Protein AF-A0AAX2H4E2-F1 (afdb_monomer)

Structure (mmCIF, N/CA/C/O backbone):
data_AF-A0AAX2H4E2-F1
#
_entry.id   AF-A0AAX2H4E2-F1
#
loop_
_atom_site.group_PDB
_atom_site.id
_atom_site.type_symbol
_atom_site.label_atom_id
_atom_site.label_alt_id
_atom_site.label_comp_id
_atom_site.label_asym_id
_atom_site.label_entity_id
_atom_site.label_seq_id
_atom_site.pdbx_PDB_ins_code
_atom_site.Cartn_x
_atom_site.Cartn_y
_atom_site.Cartn_z
_atom_site.occupancy
_atom_site.B_iso_or_equiv
_atom_site.auth_seq_id
_atom_site.auth_comp_id
_atom_site.auth_asym_id
_atom_site.auth_atom_id
_atom_site.pdbx_PDB_model_num
ATOM 1 N N . MET A 1 1 ? -24.581 12.702 21.528 1.00 63.50 1 MET A N 1
ATOM 2 C CA . MET A 1 1 ? -24.040 11.678 20.624 1.00 63.50 1 MET A CA 1
ATOM 3 C C . MET A 1 1 ? -23.991 10.358 21.373 1.00 63.50 1 MET A C 1
ATOM 5 O O . MET A 1 1 ? -23.303 10.297 22.392 1.00 63.50 1 MET A O 1
ATOM 9 N N . ASN A 1 2 ? -24.775 9.367 20.955 1.00 84.81 2 ASN A N 1
ATOM 10 C CA . ASN A 1 2 ? -24.814 8.053 21.611 1.00 84.81 2 ASN A CA 1
ATOM 11 C C . ASN A 1 2 ? -23.606 7.182 21.186 1.00 84.81 2 ASN A C 1
ATOM 13 O O . ASN A 1 2 ? -22.857 7.534 20.272 1.00 84.81 2 ASN A O 1
ATOM 17 N N . ILE A 1 3 ? -23.362 6.073 21.889 1.00 87.25 3 ILE A N 1
ATOM 18 C CA . ILE A 1 3 ? -22.220 5.178 21.622 1.00 87.25 3 ILE A CA 1
ATOM 19 C C . ILE A 1 3 ? -22.278 4.597 20.201 1.00 87.25 3 ILE A C 1
ATOM 21 O O . ILE A 1 3 ? -21.258 4.552 19.511 1.00 87.25 3 ILE A O 1
ATOM 25 N N . SER A 1 4 ? -23.479 4.260 19.728 1.00 87.75 4 SER A N 1
ATOM 26 C CA . SER A 1 4 ? -23.713 3.759 18.370 1.00 87.75 4 SER A CA 1
ATOM 27 C C . SER A 1 4 ? -23.290 4.763 17.286 1.00 87.75 4 SER A C 1
ATOM 29 O O . SER A 1 4 ? -22.597 4.398 16.333 1.00 87.75 4 SER A O 1
ATOM 31 N N . GLU A 1 5 ? -23.610 6.047 17.462 1.00 92.44 5 GLU A N 1
ATOM 32 C CA . GLU A 1 5 ? -23.178 7.137 16.581 1.00 92.44 5 GLU A CA 1
ATOM 33 C C . GLU A 1 5 ? -21.649 7.264 16.578 1.00 92.44 5 GLU A C 1
ATOM 35 O O . GLU A 1 5 ? -21.046 7.388 15.514 1.00 92.44 5 GLU A O 1
ATOM 40 N N . LYS A 1 6 ? -20.989 7.156 17.743 1.00 93.00 6 LYS A N 1
ATOM 41 C CA . LYS A 1 6 ? -19.515 7.244 17.831 1.00 93.00 6 LYS A CA 1
ATOM 42 C C . LYS A 1 6 ? -18.834 6.098 17.100 1.00 93.00 6 LYS A C 1
ATOM 44 O O . LYS A 1 6 ? -17.886 6.326 16.350 1.00 93.00 6 LYS A O 1
ATOM 49 N N . ILE A 1 7 ? -19.321 4.876 17.297 1.00 95.50 7 ILE A N 1
ATOM 50 C CA . ILE A 1 7 ? -18.805 3.694 16.601 1.00 95.50 7 ILE A CA 1
ATOM 51 C C . ILE A 1 7 ? -19.029 3.833 15.093 1.00 95.50 7 ILE A C 1
ATOM 53 O O . ILE A 1 7 ? -18.130 3.533 14.306 1.00 95.50 7 ILE A O 1
ATOM 57 N N . THR A 1 8 ? -20.198 4.321 14.678 1.00 96.69 8 THR A N 1
ATOM 58 C CA . THR A 1 8 ? -20.519 4.544 13.262 1.00 96.69 8 THR A CA 1
ATOM 59 C C . THR A 1 8 ? -19.559 5.547 12.626 1.00 96.69 8 THR A C 1
ATOM 61 O O . THR A 1 8 ? -18.970 5.248 11.585 1.00 96.69 8 THR A O 1
ATOM 64 N N . ASP A 1 9 ? -19.306 6.680 13.279 1.00 97.00 9 ASP A N 1
ATOM 65 C CA . ASP A 1 9 ? -18.360 7.694 12.804 1.00 97.00 9 ASP A CA 1
ATOM 66 C C . ASP A 1 9 ? -16.930 7.152 12.684 1.00 97.00 9 ASP A C 1
ATOM 68 O O . ASP A 1 9 ? -16.231 7.418 11.699 1.00 97.00 9 ASP A O 1
ATOM 72 N N . LEU A 1 10 ? -16.479 6.360 13.662 1.00 97.81 10 LEU A N 1
ATOM 73 C CA . LEU A 1 10 ? -15.166 5.711 13.610 1.00 97.81 10 LEU A CA 1
ATOM 74 C C . LEU A 1 10 ? -15.085 4.706 12.452 1.00 97.81 10 LEU A C 1
ATOM 76 O O . LEU A 1 10 ? -14.106 4.718 11.703 1.00 97.81 10 LEU A O 1
ATOM 80 N N . LYS A 1 11 ? -16.132 3.904 12.229 1.00 97.81 11 LYS A N 1
ATOM 81 C CA . LYS A 1 11 ? -16.214 2.970 11.092 1.00 97.81 11 LYS A CA 1
ATOM 82 C C . LYS A 1 11 ? -16.180 3.695 9.746 1.00 97.81 11 LYS A C 1
ATOM 84 O O . LYS A 1 11 ? -15.535 3.215 8.813 1.00 97.81 11 LYS A O 1
ATOM 89 N N . VAL A 1 12 ? -16.817 4.861 9.628 1.00 98.25 12 VAL A N 1
ATOM 90 C CA . VAL A 1 12 ? -16.728 5.700 8.419 1.00 98.25 12 VAL A CA 1
ATOM 91 C C . VAL A 1 12 ? -15.293 6.188 8.197 1.00 98.25 12 VAL A C 1
ATOM 93 O O . VAL A 1 12 ? -14.782 6.095 7.080 1.00 98.25 12 VAL A O 1
ATOM 96 N N . LYS A 1 13 ? -14.598 6.641 9.249 1.00 98.25 13 LYS A N 1
ATOM 97 C CA . LYS A 1 13 ? -13.184 7.049 9.156 1.00 98.25 13 LYS A CA 1
ATOM 98 C C . LYS A 1 13 ? -12.279 5.897 8.719 1.00 98.25 13 LYS A C 1
ATOM 100 O O . LYS A 1 13 ? -11.435 6.108 7.848 1.00 98.25 13 LYS A O 1
ATOM 105 N N . ILE A 1 14 ? -12.481 4.697 9.270 1.00 98.50 14 ILE A N 1
ATOM 106 C CA . ILE A 1 14 ? -11.755 3.483 8.865 1.00 98.50 14 ILE A CA 1
ATOM 107 C C . ILE A 1 14 ? -11.966 3.216 7.374 1.00 98.50 14 ILE A C 1
ATOM 109 O O . ILE A 1 14 ? -10.989 3.082 6.644 1.00 98.50 14 ILE A O 1
ATOM 113 N N . LYS A 1 15 ? -13.215 3.232 6.885 1.00 98.44 15 LYS A N 1
ATOM 114 C CA . LYS A 1 15 ? -13.514 3.022 5.455 1.00 98.44 15 LYS A CA 1
ATOM 115 C C . LYS A 1 15 ? -12.792 4.023 4.551 1.00 98.44 15 LYS A C 1
ATOM 117 O O . LYS A 1 15 ? -12.205 3.630 3.545 1.00 98.44 15 LYS A O 1
ATOM 122 N N . THR A 1 16 ? -12.788 5.303 4.917 1.00 98.12 16 THR A N 1
ATOM 123 C CA . THR A 1 16 ? -12.075 6.344 4.160 1.00 98.12 16 THR A CA 1
ATOM 124 C C . THR A 1 16 ? -10.566 6.092 4.129 1.00 98.12 16 THR A C 1
ATOM 126 O O . THR A 1 16 ? -9.936 6.217 3.078 1.00 98.12 16 THR A O 1
ATOM 129 N N . LYS A 1 17 ? -9.973 5.703 5.264 1.00 98.31 17 LYS A N 1
ATOM 130 C CA . LYS A 1 17 ? -8.546 5.363 5.343 1.00 98.31 17 LYS A CA 1
ATOM 131 C C . LYS A 1 17 ? -8.209 4.102 4.549 1.00 98.31 17 LYS A C 1
ATOM 133 O O . LYS A 1 17 ? -7.202 4.098 3.847 1.00 98.31 17 LYS A O 1
ATOM 138 N N . GLN A 1 18 ? -9.069 3.086 4.581 1.00 98.44 18 GLN A N 1
ATOM 139 C CA . GLN A 1 18 ? -8.905 1.863 3.797 1.00 98.44 18 GLN A CA 1
ATOM 140 C C . GLN A 1 18 ? -8.878 2.165 2.293 1.00 98.44 18 GLN A C 1
ATOM 142 O O . GLN A 1 18 ? -7.978 1.721 1.587 1.00 98.44 18 GLN A O 1
ATOM 147 N N . ALA A 1 19 ? -9.781 3.022 1.809 1.00 98.38 19 ALA A N 1
ATOM 148 C CA . ALA A 1 19 ? -9.770 3.448 0.410 1.00 98.38 19 ALA A CA 1
ATOM 149 C C . ALA A 1 19 ? -8.456 4.161 0.021 1.00 98.38 19 ALA A C 1
ATOM 151 O O . ALA A 1 19 ? -7.914 3.936 -1.064 1.00 98.38 19 ALA A O 1
ATOM 152 N N . ALA A 1 20 ? -7.907 5.000 0.908 1.00 98.06 20 ALA A N 1
ATOM 153 C CA . ALA A 1 20 ? -6.607 5.637 0.688 1.00 98.06 20 ALA A CA 1
ATOM 154 C C . ALA A 1 20 ? -5.448 4.620 0.692 1.00 98.06 20 ALA A C 1
ATOM 156 O O . ALA A 1 20 ? -4.542 4.709 -0.139 1.00 98.06 20 ALA A O 1
ATOM 157 N N . PHE A 1 21 ? -5.493 3.632 1.586 1.00 98.31 21 PHE A N 1
ATOM 158 C CA . PHE A 1 21 ? -4.524 2.540 1.672 1.00 98.31 21 PHE A CA 1
ATOM 159 C C . PHE A 1 21 ? -4.488 1.692 0.391 1.00 98.31 21 PHE A C 1
ATOM 161 O O . PHE A 1 21 ? -3.408 1.410 -0.142 1.00 98.31 21 PHE A O 1
ATOM 168 N N . ASP A 1 22 ? -5.658 1.343 -0.145 1.00 98.25 22 ASP A N 1
ATOM 169 C CA . ASP A 1 22 ? -5.801 0.552 -1.373 1.00 98.25 22 ASP A CA 1
ATOM 170 C C . ASP A 1 22 ? -5.370 1.345 -2.616 1.00 98.25 22 ASP A C 1
ATOM 172 O O . ASP A 1 22 ? -4.715 0.819 -3.527 1.00 98.25 22 ASP A O 1
ATOM 176 N N . ARG A 1 23 ? -5.657 2.653 -2.634 1.00 98.25 23 ARG A N 1
ATOM 177 C CA . ARG A 1 23 ? -5.152 3.561 -3.668 1.00 98.25 23 ARG A CA 1
ATOM 178 C C . ARG A 1 23 ? -3.625 3.594 -3.681 1.00 98.25 23 ARG A C 1
ATOM 180 O O . ARG A 1 23 ? -3.032 3.473 -4.753 1.00 98.25 23 ARG A O 1
ATOM 187 N N . LEU A 1 24 ? -2.984 3.726 -2.518 1.00 98.25 24 LEU A N 1
ATOM 188 C CA . LEU A 1 24 ? -1.522 3.710 -2.428 1.00 98.25 24 LEU A CA 1
ATOM 189 C C . LEU A 1 24 ? -0.937 2.378 -2.902 1.00 98.25 24 LEU A C 1
ATOM 191 O O . LEU A 1 24 ? 0.061 2.393 -3.617 1.00 98.25 24 LEU A O 1
ATOM 195 N N . ALA A 1 25 ? -1.568 1.245 -2.578 1.00 97.94 25 ALA A N 1
ATOM 196 C CA . ALA A 1 25 ? -1.144 -0.063 -3.085 1.00 97.94 25 ALA A CA 1
ATOM 197 C C . ALA A 1 25 ? -1.157 -0.113 -4.624 1.00 97.94 25 ALA A C 1
ATOM 199 O O . ALA A 1 25 ? -0.198 -0.562 -5.251 1.00 97.94 25 ALA A O 1
ATOM 200 N N . SER A 1 26 ? -2.213 0.425 -5.239 1.00 97.94 26 SER A N 1
ATOM 201 C CA . SER A 1 26 ? -2.329 0.508 -6.699 1.00 97.94 26 SER A CA 1
ATOM 202 C C . SER A 1 26 ? -1.274 1.430 -7.321 1.00 97.94 26 SER A C 1
ATOM 204 O O . SER A 1 26 ? -0.737 1.137 -8.387 1.00 97.94 26 SER A O 1
ATOM 206 N N . GLU A 1 27 ? -0.961 2.555 -6.674 1.00 98.00 27 GLU A N 1
ATOM 207 C CA . GLU A 1 27 ? 0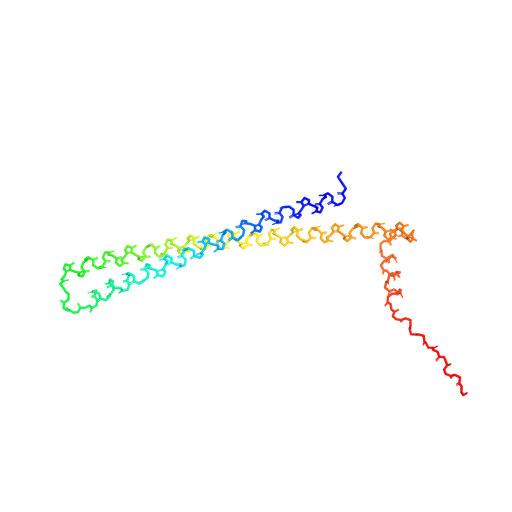.084 3.479 -7.129 1.00 98.00 27 GLU A CA 1
ATOM 208 C C . GLU A 1 27 ? 1.489 2.872 -7.006 1.00 98.00 27 GLU A C 1
ATOM 210 O O . GLU A 1 27 ? 2.292 3.035 -7.921 1.00 98.00 27 GLU A O 1
ATOM 215 N N . ILE A 1 28 ? 1.774 2.136 -5.927 1.00 98.12 28 ILE A N 1
ATOM 216 C CA . ILE A 1 28 ? 3.035 1.398 -5.741 1.00 98.12 28 ILE A CA 1
ATOM 217 C C . ILE A 1 28 ? 3.231 0.385 -6.871 1.00 98.12 28 ILE A C 1
ATOM 219 O O . ILE A 1 28 ? 4.279 0.393 -7.516 1.00 98.12 28 ILE A O 1
ATOM 223 N N . LYS A 1 29 ? 2.194 -0.400 -7.189 1.00 96.69 29 LYS A N 1
ATOM 224 C CA . LYS A 1 29 ? 2.242 -1.374 -8.286 1.00 96.69 29 LYS A CA 1
ATOM 225 C C . LYS A 1 29 ? 2.571 -0.727 -9.636 1.00 96.69 29 LYS A C 1
ATOM 227 O O . LYS A 1 29 ? 3.379 -1.250 -10.394 1.00 96.69 29 LYS A O 1
ATOM 232 N N . LYS A 1 30 ? 2.024 0.463 -9.920 1.00 96.81 30 LYS A N 1
ATOM 233 C CA . LYS A 1 30 ? 2.364 1.209 -11.147 1.00 96.81 30 LYS A CA 1
ATOM 234 C C . LYS A 1 30 ? 3.852 1.553 -11.228 1.00 96.81 30 LYS A C 1
ATOM 236 O O . LYS A 1 30 ? 4.413 1.499 -12.319 1.00 96.81 30 LYS A O 1
ATOM 241 N N . PHE A 1 31 ? 4.495 1.900 -10.110 1.00 96.94 31 PHE A N 1
ATOM 242 C CA . PHE A 1 31 ? 5.941 2.138 -10.098 1.00 96.94 31 PHE A CA 1
ATOM 243 C C . PHE A 1 31 ? 6.732 0.855 -10.343 1.00 96.94 31 PHE A C 1
ATOM 245 O O . PHE A 1 31 ? 7.704 0.892 -11.090 1.00 96.94 31 PHE A O 1
ATOM 252 N N . GLU A 1 32 ? 6.307 -0.272 -9.773 1.00 95.25 32 GLU A N 1
ATOM 253 C CA . GLU A 1 32 ? 6.940 -1.579 -9.996 1.00 95.25 32 GLU A CA 1
ATOM 254 C C . GLU A 1 32 ? 6.862 -1.997 -11.473 1.00 95.25 32 GLU A C 1
ATOM 256 O O . GLU A 1 32 ? 7.876 -2.353 -12.078 1.00 95.25 32 GLU A O 1
ATOM 261 N N . ASP A 1 33 ? 5.688 -1.854 -12.091 1.00 96.31 33 ASP A N 1
ATOM 262 C CA . ASP A 1 33 ? 5.477 -2.147 -13.513 1.00 96.31 33 ASP A CA 1
ATOM 263 C C . ASP A 1 33 ? 6.322 -1.224 -14.419 1.00 96.31 33 ASP A C 1
ATOM 265 O O . ASP A 1 33 ? 6.938 -1.661 -15.403 1.00 96.31 33 ASP A O 1
ATOM 269 N N . GLN A 1 34 ? 6.402 0.066 -14.071 1.00 96.62 34 GLN A N 1
ATOM 270 C CA . GLN A 1 34 ? 7.250 1.034 -14.770 1.00 96.62 34 GLN A CA 1
ATOM 271 C C . GLN A 1 34 ? 8.738 0.701 -14.627 1.00 96.62 34 GLN A C 1
ATOM 273 O O . GLN A 1 34 ? 9.456 0.708 -15.627 1.00 96.62 34 GLN A O 1
ATOM 278 N N . GLU A 1 35 ? 9.209 0.388 -13.418 1.00 97.06 35 GLU A N 1
ATOM 279 C CA . GLU A 1 35 ? 10.596 -0.007 -13.162 1.00 97.06 35 GLU A CA 1
ATOM 280 C C . GLU A 1 35 ? 10.980 -1.242 -13.979 1.00 97.06 35 GLU A C 1
ATOM 282 O O . GLU A 1 35 ? 12.046 -1.246 -14.590 1.00 97.06 35 GLU A O 1
ATOM 287 N N . ASN A 1 36 ? 10.114 -2.254 -14.065 1.00 96.69 36 ASN A N 1
ATOM 288 C CA . ASN A 1 36 ? 10.370 -3.452 -14.871 1.00 96.69 36 ASN A CA 1
ATOM 289 C C . ASN A 1 36 ? 10.555 -3.115 -16.358 1.00 96.69 36 ASN A C 1
ATOM 291 O O . ASN A 1 36 ? 11.495 -3.585 -17.006 1.00 96.69 36 ASN A O 1
ATOM 295 N N . THR A 1 37 ? 9.713 -2.225 -16.886 1.00 97.31 37 THR A N 1
ATOM 296 C CA . THR A 1 37 ? 9.837 -1.738 -18.267 1.00 97.31 37 THR A CA 1
ATOM 297 C C . THR A 1 37 ? 11.132 -0.946 -18.476 1.00 97.31 37 THR A C 1
ATOM 299 O O . THR A 1 37 ? 11.807 -1.101 -19.498 1.00 97.31 37 THR A O 1
ATOM 302 N N . ILE A 1 38 ? 11.497 -0.090 -17.516 1.00 97.94 38 ILE A N 1
ATOM 303 C CA . ILE A 1 38 ? 12.716 0.724 -17.569 1.00 97.94 38 ILE A CA 1
ATOM 304 C C . ILE A 1 38 ? 13.963 -0.165 -17.486 1.00 97.94 38 ILE A C 1
ATOM 306 O O . ILE A 1 38 ? 14.877 0.024 -18.288 1.00 97.94 38 ILE A O 1
ATOM 310 N N . ARG A 1 39 ? 13.983 -1.164 -16.592 1.00 97.75 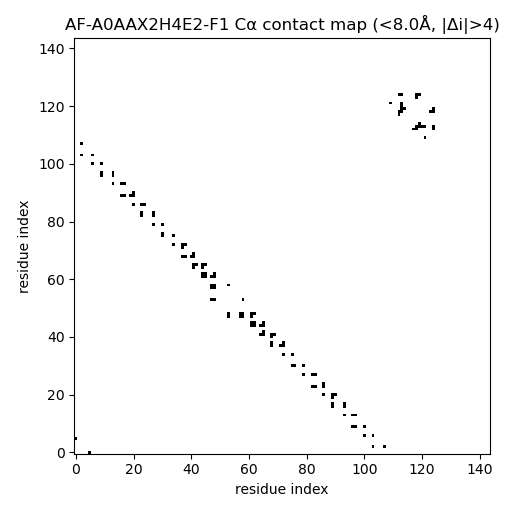39 ARG A N 1
ATOM 311 C CA . ARG A 1 39 ? 15.073 -2.145 -16.463 1.00 97.75 39 ARG A CA 1
ATOM 312 C C . ARG A 1 39 ? 15.299 -2.879 -17.782 1.00 97.75 39 ARG A C 1
ATOM 314 O O . ARG A 1 39 ? 16.405 -2.825 -18.298 1.00 97.75 39 ARG A O 1
ATOM 321 N N . SER A 1 40 ? 14.246 -3.399 -18.419 1.00 97.81 40 SER A N 1
ATOM 322 C CA . SER A 1 40 ? 14.373 -4.058 -19.731 1.00 97.81 40 SER A CA 1
ATOM 323 C C . SER A 1 40 ? 14.996 -3.152 -20.808 1.00 97.81 40 SER A C 1
ATOM 325 O O . SER A 1 40 ? 15.869 -3.579 -21.564 1.00 97.81 40 SER A O 1
ATOM 327 N N . LYS A 1 41 ? 14.595 -1.873 -20.878 1.00 97.88 41 LYS A N 1
ATOM 328 C CA . LYS A 1 41 ? 15.191 -0.907 -21.823 1.00 97.88 41 LYS A CA 1
ATOM 329 C C . LYS A 1 41 ? 16.647 -0.583 -21.484 1.00 97.88 41 LYS A C 1
ATOM 331 O O . LYS A 1 41 ? 17.467 -0.434 -22.388 1.00 97.88 41 LYS A O 1
ATOM 336 N N . ARG A 1 42 ? 16.966 -0.466 -20.195 1.00 98.12 42 ARG A N 1
ATOM 337 C CA . ARG A 1 42 ? 18.318 -0.192 -19.700 1.00 98.12 42 ARG A CA 1
ATOM 338 C C . ARG A 1 42 ? 19.250 -1.363 -19.996 1.00 98.12 42 ARG A C 1
ATOM 340 O O . ARG A 1 42 ? 20.379 -1.135 -20.418 1.00 98.12 42 ARG A O 1
ATOM 347 N N . ASP A 1 43 ? 18.770 -2.590 -19.842 1.00 97.81 43 ASP A N 1
ATOM 348 C CA . ASP A 1 43 ? 19.558 -3.795 -20.086 1.00 97.81 43 ASP A CA 1
ATOM 349 C C . ASP A 1 43 ? 19.898 -3.925 -21.582 1.00 97.81 43 ASP A C 1
ATOM 351 O O . ASP A 1 43 ? 21.057 -4.143 -21.918 1.00 97.81 43 ASP A O 1
ATOM 355 N N . LYS A 1 44 ? 18.970 -3.591 -22.492 1.00 97.50 44 LYS A N 1
ATOM 356 C CA . LYS A 1 44 ? 19.271 -3.458 -23.936 1.00 97.50 44 LYS A CA 1
ATOM 357 C C . LYS A 1 44 ? 20.346 -2.408 -24.235 1.00 97.50 44 LYS A C 1
ATOM 359 O O . LYS A 1 44 ? 21.191 -2.604 -25.105 1.00 97.50 44 LYS A O 1
ATOM 364 N N . ALA A 1 45 ? 20.335 -1.276 -23.528 1.00 97.50 45 ALA A N 1
ATOM 365 C CA . ALA A 1 45 ? 21.403 -0.286 -23.660 1.00 97.50 45 ALA A CA 1
ATOM 366 C C . ALA A 1 45 ? 22.744 -0.840 -23.138 1.00 97.50 45 ALA A C 1
ATOM 368 O O . ALA A 1 45 ? 23.784 -0.621 -23.757 1.00 97.50 45 ALA A O 1
ATOM 369 N N . SER A 1 46 ? 22.721 -1.609 -22.046 1.00 97.75 46 SER A N 1
ATOM 370 C CA . SER A 1 46 ? 23.898 -2.300 -21.506 1.00 97.75 46 SER A CA 1
ATOM 371 C C . SER A 1 46 ? 24.474 -3.328 -22.488 1.00 97.75 46 SER A C 1
ATOM 373 O O . SER A 1 46 ? 25.685 -3.376 -22.695 1.00 97.75 46 SER A O 1
ATOM 375 N N . GLU A 1 47 ? 23.624 -4.088 -23.180 1.00 98.00 47 GLU A N 1
ATOM 376 C CA . GLU A 1 47 ? 24.049 -5.021 -24.230 1.00 98.00 47 GLU A CA 1
ATOM 377 C C . GLU A 1 47 ? 24.825 -4.310 -25.350 1.00 98.00 47 GLU A C 1
ATOM 379 O O . GLU A 1 47 ? 25.878 -4.789 -25.770 1.00 98.00 47 GLU A O 1
ATOM 384 N N . ILE A 1 48 ? 24.360 -3.137 -25.802 1.00 97.00 48 ILE A N 1
ATOM 385 C CA . ILE A 1 48 ? 25.063 -2.337 -26.822 1.00 97.00 48 ILE A CA 1
ATOM 386 C C . ILE A 1 48 ? 26.422 -1.853 -26.303 1.00 97.00 48 ILE A C 1
ATOM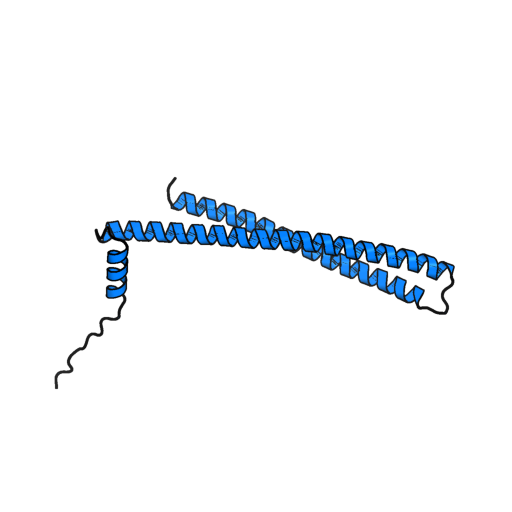 388 O O . ILE A 1 48 ? 27.402 -1.875 -27.050 1.00 97.00 48 ILE A O 1
ATOM 392 N N . LEU A 1 49 ? 26.504 -1.448 -25.032 1.00 95.81 49 LEU A N 1
ATOM 393 C CA . LEU A 1 49 ? 27.762 -1.021 -24.410 1.00 95.81 49 LEU A CA 1
ATOM 394 C C . LEU A 1 49 ? 28.806 -2.138 -24.386 1.00 95.81 49 LEU A C 1
ATOM 396 O O . LEU A 1 49 ? 29.978 -1.886 -24.670 1.00 95.81 49 LEU A O 1
ATOM 400 N N . ASN A 1 50 ? 28.370 -3.360 -24.088 1.00 96.38 50 ASN A N 1
ATOM 401 C CA . ASN A 1 50 ? 29.240 -4.529 -23.970 1.00 96.38 50 ASN A CA 1
ATOM 402 C C . ASN A 1 50 ? 29.570 -5.174 -25.326 1.00 96.38 50 ASN A C 1
ATOM 404 O O . ASN A 1 50 ? 30.467 -6.013 -25.417 1.00 96.38 50 ASN A O 1
ATOM 408 N N . LYS A 1 51 ? 28.879 -4.786 -26.405 1.00 97.31 51 LYS A N 1
ATOM 409 C CA . LYS A 1 51 ? 29.109 -5.339 -27.740 1.00 97.31 51 LYS A CA 1
ATOM 410 C C . LYS A 1 51 ? 30.411 -4.800 -28.335 1.00 97.31 51 LYS A C 1
ATOM 412 O O . LYS A 1 51 ? 30.527 -3.620 -28.667 1.00 97.31 51 LYS A O 1
ATOM 417 N N . VAL A 1 52 ? 31.386 -5.689 -28.538 1.00 93.56 52 VAL A N 1
ATOM 418 C CA . VAL A 1 52 ? 32.703 -5.345 -29.110 1.00 93.56 52 VAL A CA 1
ATOM 419 C C . VAL A 1 52 ? 32.565 -4.680 -30.482 1.00 93.56 52 VAL A C 1
ATOM 421 O O . VAL A 1 52 ? 33.209 -3.668 -30.728 1.00 93.56 52 VAL A O 1
ATOM 424 N N . SER A 1 53 ? 31.665 -5.187 -31.330 1.00 95.38 53 SER A N 1
ATOM 425 C CA . SER A 1 53 ? 31.453 -4.696 -32.697 1.00 95.38 53 SER A CA 1
ATOM 426 C C . SER A 1 53 ? 30.632 -3.402 -32.799 1.00 95.38 53 SER A C 1
ATOM 428 O O . SER A 1 53 ? 30.350 -2.957 -33.910 1.00 95.38 53 SER A O 1
ATOM 430 N N . ALA A 1 54 ? 30.141 -2.845 -31.686 1.00 93.94 54 ALA A N 1
ATOM 431 C CA . ALA A 1 54 ? 29.377 -1.601 -31.721 1.00 93.94 54 ALA A CA 1
ATOM 432 C C . ALA A 1 54 ? 30.313 -0.404 -31.932 1.00 93.94 54 ALA A C 1
ATOM 434 O O . ALA A 1 54 ? 31.375 -0.330 -31.311 1.00 93.94 54 ALA A O 1
ATOM 435 N N . SER A 1 55 ? 29.892 0.543 -32.774 1.00 97.25 55 SER A N 1
ATOM 436 C CA . SER A 1 55 ? 30.629 1.786 -33.005 1.00 97.25 55 SER A CA 1
ATOM 437 C C . SER A 1 55 ? 30.691 2.647 -31.742 1.00 97.25 55 SER A C 1
ATOM 439 O O . SER A 1 55 ? 29.813 2.577 -30.876 1.00 97.25 55 SER A O 1
ATOM 441 N N . ASP A 1 56 ? 31.680 3.535 -31.670 1.00 96.56 56 ASP A N 1
ATOM 442 C CA . ASP A 1 56 ? 31.808 4.484 -30.558 1.00 96.56 56 ASP A CA 1
ATOM 443 C C . ASP A 1 56 ? 30.583 5.398 -30.432 1.00 96.56 56 ASP A C 1
ATOM 445 O O . ASP A 1 56 ? 30.134 5.694 -29.324 1.00 96.56 56 ASP A O 1
ATOM 449 N N . SER A 1 57 ? 29.976 5.783 -31.560 1.00 96.44 57 SER A N 1
ATOM 450 C CA . SER A 1 57 ? 28.729 6.554 -31.574 1.00 96.44 57 SER A CA 1
ATOM 451 C C . SER A 1 57 ? 27.565 5.779 -30.948 1.00 96.44 57 SER A C 1
ATOM 453 O O . SER A 1 57 ? 26.864 6.319 -30.092 1.00 96.44 57 SER A O 1
ATOM 455 N N . ALA A 1 58 ? 27.399 4.499 -31.297 1.00 96.94 58 ALA A N 1
ATOM 456 C CA . ALA A 1 58 ? 26.363 3.645 -30.723 1.00 96.94 58 ALA A CA 1
ATOM 457 C C . ALA A 1 58 ? 26.578 3.439 -29.216 1.00 96.94 58 ALA A C 1
ATOM 459 O O . ALA A 1 58 ? 25.630 3.548 -28.436 1.00 96.94 58 ALA A O 1
ATOM 460 N N . LYS A 1 59 ? 27.828 3.211 -28.788 1.00 97.25 59 LYS A N 1
ATOM 461 C CA . LYS A 1 59 ? 28.183 3.087 -27.366 1.00 97.25 59 LYS A CA 1
ATOM 462 C C . LYS A 1 59 ? 27.949 4.390 -26.601 1.00 97.25 59 LYS A C 1
ATOM 464 O O . LYS A 1 59 ? 27.446 4.351 -25.481 1.00 97.25 59 LYS A O 1
ATOM 469 N N . SER A 1 60 ? 28.253 5.542 -27.196 1.00 97.50 60 SER A N 1
ATOM 470 C CA . SER A 1 60 ? 27.997 6.854 -26.591 1.00 97.50 60 SER A CA 1
ATOM 471 C C . SER A 1 60 ? 26.501 7.081 -26.342 1.00 97.50 60 SER A C 1
ATOM 473 O O . SER A 1 60 ? 26.093 7.384 -25.216 1.00 97.50 60 SER A O 1
ATOM 475 N N . THR A 1 61 ? 25.657 6.834 -27.351 1.00 96.94 61 THR A N 1
ATOM 476 C CA . THR A 1 61 ? 24.195 6.915 -27.206 1.00 96.94 61 THR A CA 1
ATOM 477 C C . THR A 1 61 ? 23.682 5.935 -26.154 1.00 96.94 61 THR A C 1
ATOM 479 O O . THR A 1 61 ? 22.934 6.336 -25.262 1.00 96.94 61 THR A O 1
ATOM 482 N N . ALA A 1 62 ? 24.127 4.676 -26.199 1.00 97.81 62 ALA A N 1
ATOM 483 C CA . ALA A 1 62 ? 23.729 3.659 -25.234 1.00 97.81 62 ALA A CA 1
ATOM 484 C C . ALA A 1 62 ? 24.127 4.031 -23.797 1.00 97.81 62 ALA A C 1
ATOM 486 O O . ALA A 1 62 ? 23.338 3.832 -22.876 1.00 97.81 6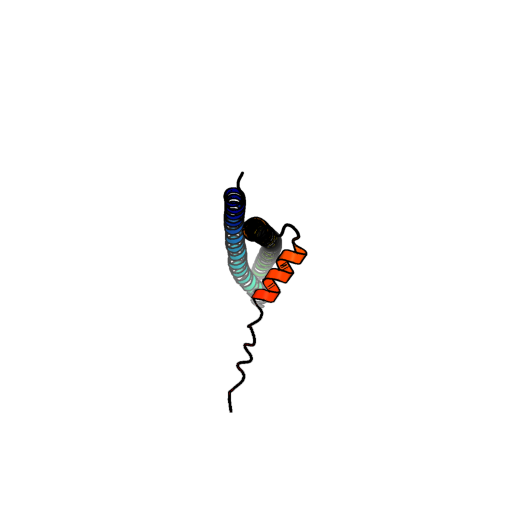2 ALA A O 1
ATOM 487 N N . ARG A 1 63 ? 25.301 4.645 -23.592 1.00 98.19 63 ARG A N 1
ATOM 488 C CA . ARG A 1 63 ? 25.754 5.110 -22.271 1.00 98.19 63 ARG A CA 1
ATOM 489 C C . ARG A 1 63 ? 24.839 6.192 -21.721 1.00 98.19 63 ARG A C 1
ATOM 491 O O . ARG A 1 63 ? 24.455 6.129 -20.555 1.00 98.19 63 ARG A O 1
ATOM 498 N N . LYS A 1 64 ? 24.464 7.164 -22.556 1.00 98.12 64 LYS A N 1
ATOM 499 C CA . LYS A 1 64 ? 23.517 8.213 -22.166 1.00 98.12 64 LYS A CA 1
ATOM 500 C C . LYS A 1 64 ? 22.169 7.607 -21.773 1.00 98.12 64 LYS A C 1
ATOM 502 O O . LYS A 1 64 ? 21.698 7.851 -20.668 1.00 98.12 64 LYS A O 1
ATOM 507 N N . THR A 1 65 ? 21.607 6.747 -22.624 1.00 98.25 65 THR A N 1
ATOM 508 C CA . THR A 1 65 ? 20.343 6.049 -22.347 1.00 98.25 65 THR A CA 1
ATOM 509 C C . THR A 1 65 ? 20.410 5.226 -21.062 1.00 98.25 65 THR A C 1
ATOM 511 O O . THR A 1 65 ? 19.504 5.311 -20.239 1.00 98.25 65 THR A O 1
ATOM 514 N N . TYR A 1 66 ? 21.483 4.463 -20.850 1.00 98.44 66 TYR A N 1
ATOM 515 C CA . TYR A 1 66 ? 21.678 3.671 -19.638 1.00 98.44 66 TYR A CA 1
ATOM 516 C C . TYR A 1 66 ? 21.661 4.549 -18.378 1.00 98.44 66 TYR A C 1
ATOM 518 O O . TYR A 1 66 ? 20.950 4.244 -17.417 1.00 98.44 66 TYR A O 1
ATOM 526 N N . ASN A 1 67 ? 22.396 5.664 -18.393 1.00 98.31 67 ASN A N 1
ATOM 527 C CA . ASN A 1 67 ? 22.466 6.593 -17.266 1.00 98.31 67 ASN A CA 1
ATOM 528 C C . ASN A 1 67 ? 21.115 7.270 -16.992 1.00 98.31 67 ASN A C 1
ATOM 530 O O . ASN A 1 67 ? 20.692 7.348 -15.839 1.00 98.31 67 ASN A O 1
ATOM 534 N N . ASP A 1 68 ? 20.417 7.719 -18.035 1.00 98.50 68 ASP A N 1
ATOM 535 C CA . ASP A 1 68 ? 19.113 8.380 -17.902 1.00 98.50 68 ASP A CA 1
ATOM 536 C C . ASP A 1 68 ? 18.042 7.419 -17.351 1.00 98.50 68 ASP A C 1
ATOM 538 O O . ASP A 1 68 ? 17.241 7.784 -16.483 1.00 98.50 68 ASP A O 1
ATOM 542 N N . LEU A 1 69 ? 18.055 6.158 -17.799 1.00 98.38 69 LEU A N 1
ATOM 543 C CA . LEU A 1 69 ? 17.150 5.124 -17.294 1.00 98.38 69 LEU A CA 1
ATOM 544 C C . LEU A 1 69 ? 17.499 4.711 -15.860 1.00 98.38 69 LEU A C 1
ATOM 546 O O . LEU A 1 69 ? 16.592 4.496 -15.063 1.00 98.38 69 LEU A O 1
ATOM 550 N N . THR A 1 70 ? 18.785 4.661 -15.503 1.00 98.19 70 THR A N 1
ATOM 551 C CA . THR A 1 70 ? 19.230 4.389 -14.123 1.00 98.19 70 THR A CA 1
ATOM 552 C C . THR A 1 70 ? 18.714 5.459 -13.161 1.00 98.19 70 THR A C 1
ATOM 554 O O . THR A 1 70 ? 18.046 5.123 -12.187 1.00 98.19 70 THR A O 1
ATOM 557 N N . LYS A 1 71 ? 18.879 6.744 -13.497 1.00 98.06 71 LYS A N 1
ATOM 558 C CA . LYS A 1 71 ? 18.312 7.858 -12.712 1.00 98.06 71 LYS A CA 1
ATOM 559 C C . LYS A 1 71 ? 16.788 7.779 -12.590 1.00 98.06 71 LYS A C 1
ATOM 561 O O . LYS A 1 71 ? 16.216 8.138 -11.563 1.00 98.06 71 LYS A O 1
ATOM 566 N N . SER A 1 72 ? 16.115 7.322 -13.646 1.00 97.69 72 SER A N 1
ATOM 567 C CA . SER A 1 72 ? 14.659 7.139 -13.633 1.00 97.69 72 SER A CA 1
ATOM 568 C C . SER A 1 72 ? 14.227 6.026 -12.671 1.00 97.69 72 SER A C 1
ATOM 570 O O . SER A 1 72 ? 13.231 6.195 -11.970 1.00 97.69 72 SER A O 1
ATOM 572 N N . ILE A 1 73 ? 14.987 4.924 -12.590 1.00 97.94 73 ILE A N 1
ATOM 573 C CA . ILE A 1 73 ? 14.762 3.854 -11.602 1.00 97.94 73 ILE A CA 1
ATOM 574 C C . ILE A 1 73 ? 14.932 4.404 -10.184 1.00 97.94 73 ILE A C 1
ATOM 576 O O . ILE A 1 73 ? 14.018 4.265 -9.381 1.00 97.94 73 ILE A O 1
ATOM 580 N N . GLU A 1 74 ? 16.037 5.095 -9.894 1.00 97.44 74 GLU A N 1
ATOM 581 C CA . GLU A 1 74 ? 16.309 5.664 -8.562 1.00 97.44 74 GLU A CA 1
ATOM 582 C C . GLU A 1 74 ? 15.192 6.615 -8.099 1.00 97.44 74 GLU A C 1
ATOM 584 O O . GLU A 1 74 ? 14.734 6.563 -6.954 1.00 97.44 74 GLU A O 1
ATOM 589 N N . LYS A 1 75 ? 14.685 7.459 -9.007 1.00 97.00 75 LYS A N 1
ATOM 590 C CA . LYS A 1 75 ? 13.558 8.359 -8.720 1.00 97.00 75 LYS A CA 1
ATOM 591 C C . LYS A 1 75 ? 12.265 7.596 -8.411 1.00 97.00 75 LYS A C 1
ATOM 593 O O . LYS A 1 75 ? 11.517 7.993 -7.508 1.00 97.00 75 LYS A O 1
ATOM 598 N N . ASN A 1 76 ? 11.985 6.531 -9.161 1.00 97.44 76 ASN A N 1
ATOM 599 C CA . ASN A 1 76 ? 10.820 5.680 -8.928 1.00 97.44 76 ASN A CA 1
ATOM 600 C C . ASN A 1 76 ? 10.932 4.946 -7.589 1.00 97.44 76 ASN A C 1
ATOM 602 O O . ASN A 1 76 ? 9.971 4.955 -6.823 1.00 97.44 76 ASN A O 1
ATOM 606 N N . GLU A 1 77 ? 12.107 4.413 -7.255 1.00 96.56 77 GLU A N 1
ATOM 607 C CA . GLU A 1 77 ? 12.360 3.734 -5.983 1.00 96.56 77 GLU A CA 1
ATOM 608 C C . GLU A 1 77 ? 12.169 4.680 -4.790 1.00 96.56 77 GLU A C 1
ATOM 610 O O . GLU A 1 77 ? 11.484 4.327 -3.826 1.00 96.56 77 GLU A O 1
ATOM 615 N N . ALA A 1 78 ? 12.672 5.917 -4.877 1.00 97.00 78 ALA A N 1
ATOM 616 C CA . ALA A 1 78 ? 12.446 6.939 -3.854 1.00 97.00 78 ALA A CA 1
ATOM 617 C C . ALA A 1 78 ? 10.952 7.283 -3.692 1.00 97.00 78 A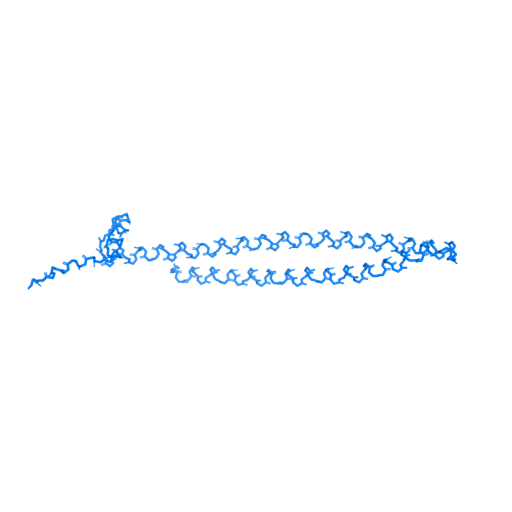LA A C 1
ATOM 619 O O . ALA A 1 78 ? 10.436 7.358 -2.573 1.00 97.00 78 ALA A O 1
ATOM 620 N N . SER A 1 79 ? 10.234 7.439 -4.809 1.00 97.00 79 SER A N 1
ATOM 621 C CA . SER A 1 79 ? 8.792 7.728 -4.807 1.00 97.00 79 SER A CA 1
ATOM 622 C C . SER A 1 79 ? 7.977 6.567 -4.228 1.00 97.00 79 SER A C 1
ATOM 624 O O . SER A 1 79 ? 7.055 6.780 -3.437 1.00 97.00 79 SER A O 1
ATOM 626 N N . LYS A 1 80 ? 8.341 5.329 -4.577 1.00 97.69 80 LYS A N 1
ATOM 627 C CA . LYS A 1 80 ? 7.742 4.096 -4.061 1.00 97.69 80 LYS A CA 1
ATOM 628 C C . LYS A 1 80 ? 7.954 3.966 -2.556 1.00 97.69 80 LYS A C 1
ATOM 630 O O . LYS A 1 80 ? 6.993 3.691 -1.841 1.00 97.69 80 LYS A O 1
ATOM 635 N N . LYS A 1 81 ? 9.168 4.239 -2.063 1.00 97.38 81 LYS A N 1
ATOM 636 C CA . LYS A 1 81 ? 9.483 4.228 -0.627 1.00 97.38 81 LYS A CA 1
ATOM 637 C C . LYS A 1 81 ? 8.601 5.201 0.154 1.00 97.38 81 LYS A C 1
ATOM 639 O O . LYS A 1 81 ? 7.933 4.789 1.093 1.00 97.38 81 LYS A O 1
ATOM 644 N N . SER A 1 82 ? 8.499 6.453 -0.296 1.00 97.69 82 SER A N 1
ATOM 645 C CA . SER A 1 82 ? 7.631 7.448 0.353 1.00 97.69 82 SER A CA 1
ATOM 646 C C . SER A 1 82 ? 6.159 7.005 0.412 1.00 97.69 82 SER A C 1
ATOM 648 O O . SER A 1 82 ? 5.479 7.224 1.416 1.00 97.69 82 SER A O 1
ATOM 650 N N . LYS A 1 83 ? 5.658 6.335 -0.635 1.00 98.00 83 LYS A N 1
ATOM 651 C CA . LYS A 1 83 ? 4.290 5.792 -0.652 1.00 98.00 83 LYS A CA 1
ATOM 652 C C . LYS A 1 83 ? 4.110 4.586 0.265 1.00 98.00 83 LYS A C 1
ATOM 654 O O . LYS A 1 83 ? 3.055 4.472 0.885 1.00 98.00 83 LYS A O 1
ATOM 659 N N . LEU A 1 84 ? 5.110 3.711 0.368 1.00 98.19 84 LEU A N 1
ATOM 660 C CA . LEU A 1 84 ? 5.113 2.605 1.328 1.00 98.19 84 LEU A CA 1
ATOM 661 C C . LEU A 1 84 ? 5.061 3.129 2.766 1.00 98.19 84 LEU A C 1
ATOM 663 O O . LEU A 1 84 ? 4.235 2.657 3.544 1.00 98.19 84 LEU A O 1
ATOM 667 N N . ASP A 1 85 ? 5.856 4.151 3.084 1.00 98.19 85 ASP A N 1
ATOM 668 C CA . ASP A 1 85 ? 5.858 4.788 4.404 1.00 98.19 85 ASP A CA 1
ATOM 669 C C . ASP A 1 85 ? 4.483 5.403 4.725 1.00 98.19 85 ASP A C 1
ATOM 671 O O . ASP A 1 85 ? 3.916 5.163 5.794 1.00 98.19 85 ASP A O 1
ATOM 675 N N . ALA A 1 86 ? 3.886 6.128 3.771 1.00 98.31 86 ALA A N 1
ATOM 676 C CA . ALA A 1 86 ? 2.539 6.685 3.920 1.00 98.31 86 ALA A CA 1
ATOM 677 C C . ALA A 1 86 ? 1.470 5.595 4.119 1.00 98.31 86 ALA A C 1
ATOM 679 O O . ALA A 1 86 ? 0.567 5.745 4.943 1.00 98.31 86 ALA A O 1
ATOM 680 N N . ARG A 1 87 ? 1.582 4.479 3.391 1.00 98.19 87 ARG A N 1
ATOM 681 C CA . ARG A 1 87 ? 0.670 3.337 3.508 1.00 98.19 87 ARG A CA 1
ATOM 682 C C . ARG A 1 87 ? 0.804 2.647 4.867 1.00 98.19 87 ARG A C 1
ATOM 684 O O . ARG A 1 87 ? -0.211 2.303 5.464 1.00 98.19 87 ARG A O 1
ATOM 691 N N . SER A 1 88 ? 2.030 2.494 5.369 1.00 98.31 88 SER A N 1
ATOM 692 C CA . SER A 1 88 ? 2.307 1.965 6.709 1.00 98.31 88 SER A CA 1
ATOM 693 C C . SER A 1 88 ? 1.663 2.835 7.791 1.00 98.31 88 SER A C 1
ATOM 695 O O . SER A 1 88 ? 0.924 2.329 8.633 1.00 98.31 88 SER A O 1
ATOM 697 N N . LYS A 1 89 ? 1.823 4.162 7.693 1.00 98.50 89 LYS A N 1
ATOM 698 C CA . LYS A 1 89 ? 1.186 5.111 8.615 1.00 98.50 89 LYS A CA 1
ATOM 699 C C . LYS A 1 89 ? -0.339 4.978 8.628 1.00 98.50 89 LYS A C 1
ATOM 701 O O . LYS A 1 89 ? -0.933 4.912 9.698 1.00 98.50 89 LYS A O 1
ATOM 706 N N . ILE A 1 90 ? -0.971 4.894 7.456 1.00 98.50 90 ILE A N 1
ATOM 707 C CA . ILE A 1 90 ? -2.425 4.687 7.363 1.00 98.50 90 ILE A CA 1
ATOM 708 C C . ILE A 1 90 ? -2.838 3.366 8.024 1.00 98.50 90 ILE A C 1
ATOM 710 O O . ILE A 1 90 ? -3.861 3.330 8.701 1.00 98.50 90 ILE A O 1
ATOM 714 N N . SER A 1 91 ? -2.047 2.300 7.867 1.00 98.38 91 SER A N 1
ATOM 715 C CA . SER A 1 91 ? -2.307 1.018 8.532 1.00 98.38 91 SER A CA 1
ATOM 716 C C .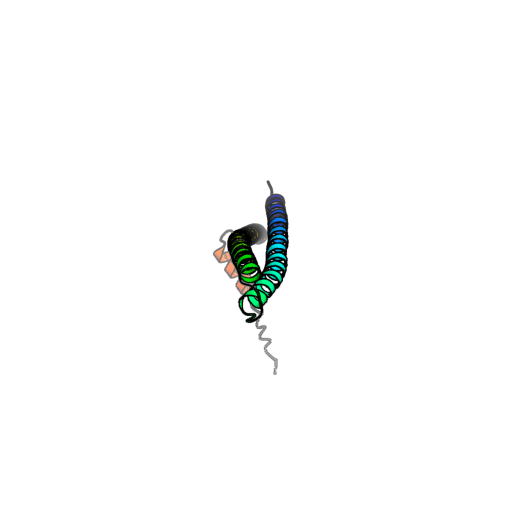 SER A 1 91 ? -2.331 1.157 10.054 1.00 98.38 91 SER A C 1
ATOM 718 O O . SER A 1 91 ? -3.233 0.627 10.697 1.00 98.38 91 SER A O 1
ATOM 720 N N . SER A 1 92 ? -1.367 1.882 10.630 1.00 98.44 92 SER A N 1
ATOM 721 C CA . SER A 1 92 ? -1.333 2.156 12.071 1.00 98.44 92 SER A CA 1
ATOM 722 C C . SER A 1 92 ? -2.540 2.983 12.516 1.00 98.44 92 SER A C 1
ATOM 724 O O . SER A 1 92 ? -3.192 2.633 13.493 1.00 98.44 92 SER A O 1
ATOM 726 N N . GLU A 1 93 ? -2.900 4.022 11.760 1.00 98.38 93 GLU A N 1
ATOM 727 C CA . GLU A 1 93 ? -4.073 4.854 12.059 1.00 98.38 93 GLU A CA 1
ATOM 728 C C . GLU A 1 93 ? -5.392 4.062 11.991 1.00 98.38 93 GLU A C 1
ATOM 730 O O . GLU A 1 93 ? -6.319 4.348 12.746 1.00 98.38 93 GLU A O 1
ATOM 735 N N . ILE A 1 94 ? -5.510 3.074 11.094 1.00 98.56 94 ILE A N 1
ATOM 736 C CA . ILE A 1 94 ? -6.666 2.163 11.057 1.00 98.56 94 ILE A CA 1
ATOM 737 C C . ILE A 1 94 ? -6.707 1.316 12.333 1.00 98.56 94 ILE A C 1
ATOM 739 O O . ILE A 1 94 ? -7.745 1.289 12.992 1.00 98.56 94 ILE A O 1
ATOM 743 N N . ALA A 1 95 ? -5.584 0.707 12.723 1.00 98.44 95 ALA A N 1
ATOM 744 C CA . ALA A 1 95 ? -5.506 -0.120 13.928 1.00 98.44 95 ALA A CA 1
ATOM 745 C C . ALA A 1 95 ? -5.846 0.671 15.208 1.00 98.44 95 ALA A C 1
ATOM 747 O O . ALA A 1 95 ? -6.536 0.167 16.093 1.00 98.44 95 ALA A O 1
ATOM 748 N N . GLU A 1 96 ? -5.424 1.934 15.300 1.00 98.50 96 GLU A N 1
ATOM 749 C CA . GLU A 1 96 ? -5.778 2.825 16.414 1.00 98.50 96 GLU A CA 1
ATOM 750 C C . GLU A 1 96 ? -7.288 3.118 16.480 1.00 98.50 96 GLU A C 1
ATOM 752 O O . GLU A 1 96 ? -7.879 3.162 17.566 1.00 98.50 96 GLU A O 1
ATOM 757 N N . LEU A 1 97 ? -7.939 3.300 15.327 1.00 98.50 97 LEU A N 1
ATOM 758 C CA . LEU A 1 97 ? -9.388 3.502 15.257 1.00 98.50 97 LEU A CA 1
ATOM 759 C C . LEU A 1 97 ? -10.155 2.226 15.624 1.00 98.50 97 LEU A C 1
ATOM 761 O O . LEU A 1 97 ? -11.146 2.306 16.348 1.00 98.50 97 LEU A O 1
ATOM 765 N N . GLU A 1 98 ? -9.695 1.063 15.164 1.00 98.19 98 GLU A N 1
ATOM 766 C CA . GLU A 1 98 ? -10.267 -0.240 15.525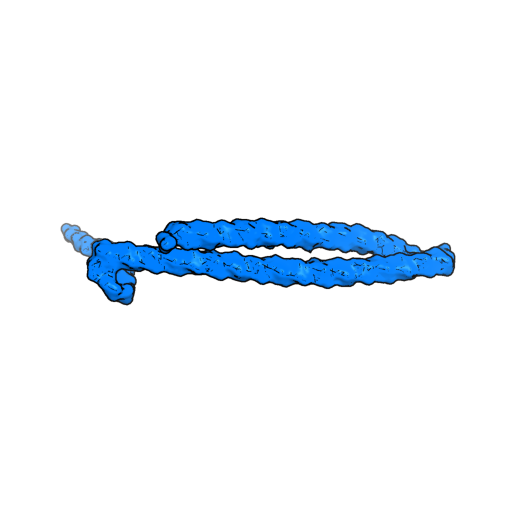 1.00 98.19 98 GLU A CA 1
ATOM 767 C C . GLU A 1 98 ? -10.145 -0.501 17.028 1.00 98.19 98 GLU A C 1
ATOM 769 O O . GLU A 1 98 ? -11.125 -0.862 17.679 1.00 98.19 98 GLU A O 1
ATOM 774 N N . TYR A 1 99 ? -8.977 -0.219 17.609 1.00 97.69 99 TYR A N 1
ATOM 775 C CA . TYR A 1 99 ? -8.778 -0.292 19.053 1.00 97.69 99 TYR A CA 1
ATOM 776 C C . TYR A 1 99 ? -9.714 0.659 19.811 1.00 97.69 99 TYR A C 1
ATOM 778 O O . TYR A 1 99 ? -10.305 0.283 20.822 1.00 97.69 99 TYR A O 1
ATOM 786 N N . SER A 1 100 ? -9.907 1.877 19.301 1.00 97.69 100 SER A N 1
ATOM 787 C CA . SER A 1 100 ? -10.834 2.844 19.900 1.00 97.69 100 SER A CA 1
ATOM 788 C C . SER A 1 100 ? -12.277 2.329 19.912 1.00 97.69 100 SER A C 1
ATOM 790 O O . SER A 1 100 ? -12.983 2.532 20.898 1.00 97.69 100 SER A O 1
ATOM 792 N N . ILE A 1 101 ? -12.714 1.637 18.852 1.00 97.50 101 ILE A N 1
ATOM 793 C CA . ILE A 1 101 ? -14.033 0.985 18.805 1.00 97.50 101 ILE A CA 1
ATOM 794 C C . ILE A 1 101 ? -14.130 -0.096 19.887 1.00 97.50 101 ILE A C 1
ATOM 796 O O . ILE A 1 101 ? -15.077 -0.063 20.668 1.00 97.50 101 ILE A O 1
ATOM 800 N N . LEU A 1 102 ? -13.132 -0.981 19.993 1.00 96.06 102 LEU A N 1
ATOM 801 C CA . LEU A 1 102 ? -13.112 -2.048 21.004 1.00 96.06 102 LEU A CA 1
ATOM 802 C C . LEU A 1 102 ? -13.199 -1.501 22.435 1.00 96.06 102 LEU A C 1
ATOM 804 O O . LEU A 1 102 ? -13.910 -2.052 23.273 1.00 96.06 102 LEU A O 1
ATOM 808 N N . VAL A 1 103 ? -12.496 -0.402 22.726 1.00 95.50 103 VAL A N 1
ATOM 809 C CA . VAL A 1 103 ? -12.560 0.254 24.040 1.00 95.50 103 VAL A CA 1
ATOM 810 C C . VAL A 1 103 ? -13.956 0.812 24.308 1.00 95.50 103 VAL A C 1
ATOM 812 O O . VAL A 1 103 ? -14.475 0.636 25.408 1.00 95.50 103 VAL A O 1
ATOM 815 N N . ILE A 1 104 ? -14.575 1.469 23.324 1.00 94.56 104 ILE A N 1
ATOM 816 C CA . ILE A 1 104 ? -15.929 2.017 23.470 1.00 94.56 104 ILE A CA 1
ATOM 817 C C . ILE A 1 104 ? -16.942 0.893 23.724 1.00 94.56 104 ILE A C 1
ATOM 819 O O . ILE A 1 104 ? -17.739 1.007 24.650 1.00 94.56 104 ILE A O 1
ATOM 823 N N . GLU A 1 105 ? -16.881 -0.194 22.954 1.00 93.12 105 GLU A N 1
ATOM 824 C CA . GLU A 1 105 ? -17.761 -1.360 23.115 1.00 93.12 105 GLU A CA 1
ATOM 825 C C . GLU A 1 105 ? -17.576 -2.025 24.489 1.00 93.12 105 GLU A C 1
ATOM 827 O O . GLU A 1 105 ? -18.550 -2.377 25.151 1.00 93.12 105 GLU A O 1
ATOM 832 N N . ALA A 1 106 ? -16.335 -2.137 24.973 1.00 91.56 106 ALA A N 1
ATOM 833 C CA . ALA A 1 106 ? -16.063 -2.670 26.304 1.00 91.56 106 ALA A CA 1
ATOM 834 C C . ALA A 1 106 ? -16.619 -1.774 27.424 1.00 91.56 106 ALA A C 1
ATOM 836 O O . ALA A 1 106 ? -17.118 -2.285 28.427 1.00 91.56 106 ALA A O 1
ATOM 837 N N . LEU A 1 107 ? -16.529 -0.449 27.276 1.00 91.19 107 LEU A N 1
ATOM 838 C CA . LEU A 1 107 ? -17.085 0.495 28.248 1.00 91.19 107 LEU A CA 1
ATOM 839 C C . LEU A 1 107 ? -18.615 0.422 28.293 1.00 91.19 107 LEU A C 1
ATOM 841 O O . LEU A 1 107 ? -19.164 0.366 29.392 1.00 91.19 107 LEU A O 1
ATOM 845 N N . ASP A 1 108 ? -19.267 0.358 27.129 1.00 90.69 108 ASP A N 1
ATOM 846 C CA . ASP A 1 108 ? -20.723 0.197 27.006 1.00 90.69 108 ASP A CA 1
ATOM 847 C C . ASP A 1 108 ? -21.193 -1.092 27.692 1.00 90.69 108 ASP A C 1
ATOM 849 O O . ASP A 1 108 ? -22.067 -1.071 28.556 1.00 90.69 108 ASP A O 1
ATOM 853 N N . PHE A 1 109 ? -20.508 -2.207 27.416 1.00 90.19 109 PHE A N 1
ATOM 854 C CA . PHE A 1 109 ? -20.784 -3.491 28.057 1.00 90.19 109 PHE A CA 1
ATOM 855 C C . PHE A 1 109 ? -20.624 -3.436 29.582 1.00 90.19 109 PHE A C 1
ATOM 857 O O . PHE A 1 109 ? -21.466 -3.942 30.325 1.00 90.19 109 PHE A O 1
ATOM 864 N N . VAL A 1 110 ? -19.545 -2.825 30.088 1.00 90.81 110 VAL A N 1
ATOM 865 C CA . VAL A 1 110 ? -19.362 -2.685 31.540 1.00 90.81 110 VAL A CA 1
ATOM 866 C C . VAL A 1 110 ? -20.493 -1.858 32.148 1.00 90.81 110 VAL A C 1
ATOM 868 O O . VAL A 1 110 ? -20.974 -2.207 33.225 1.00 90.81 110 VAL A O 1
ATOM 871 N N . GLU A 1 111 ? -20.924 -0.783 31.493 1.00 90.69 111 GLU A N 1
ATOM 872 C CA . GLU A 1 111 ? -22.026 0.056 31.965 1.00 90.69 111 GLU A CA 1
ATOM 873 C C . GLU A 1 111 ? -23.359 -0.707 31.991 1.00 90.69 111 GLU A C 1
ATOM 875 O O . GLU A 1 111 ? -24.035 -0.722 33.024 1.00 90.69 111 GLU A O 1
ATOM 880 N N . GLU A 1 112 ? -23.688 -1.433 30.921 1.00 91.12 112 GLU A N 1
ATOM 881 C CA . GLU A 1 112 ? -24.864 -2.307 30.857 1.00 91.12 112 GLU A CA 1
ATOM 882 C C . GLU A 1 112 ? -24.862 -3.332 32.001 1.00 91.12 112 GLU A C 1
ATOM 884 O O . GLU A 1 112 ? -25.848 -3.493 32.727 1.00 91.12 112 GLU A O 1
ATOM 889 N N . MET A 1 113 ? -23.721 -3.972 32.249 1.00 90.94 113 MET A N 1
ATOM 890 C CA . MET A 1 113 ? -23.614 -4.984 33.292 1.00 90.94 113 MET A CA 1
ATOM 891 C C . MET A 1 113 ? -23.692 -4.418 34.709 1.00 90.94 113 MET A C 1
ATOM 893 O O . MET A 1 113 ? -24.252 -5.069 35.599 1.00 90.94 113 MET A O 1
ATOM 897 N N . LYS A 1 114 ? -23.184 -3.204 34.941 1.00 93.06 114 LYS A N 1
ATOM 898 C CA . LYS A 1 114 ? -23.396 -2.491 36.211 1.00 93.06 114 LYS A CA 1
ATOM 899 C C . LYS A 1 114 ? -24.880 -2.239 36.452 1.00 93.06 114 LYS A C 1
ATOM 901 O O . LYS A 1 114 ? -25.342 -2.436 37.575 1.00 93.06 114 LYS A O 1
ATOM 906 N N . ASN A 1 115 ? -25.621 -1.868 35.409 1.00 92.12 115 ASN A N 1
ATOM 907 C CA . ASN A 1 115 ? -27.059 -1.623 35.495 1.00 92.12 115 ASN A CA 1
ATOM 908 C C . ASN A 1 115 ? -27.845 -2.916 35.768 1.00 92.12 115 ASN A C 1
ATOM 910 O O . ASN A 1 115 ? -28.707 -2.930 36.642 1.00 92.12 115 ASN A O 1
ATOM 914 N N . LEU A 1 116 ? -27.505 -4.019 35.092 1.00 92.31 116 LEU A N 1
ATOM 915 C CA . LEU A 1 116 ? -28.187 -5.312 35.253 1.00 92.31 116 LEU A CA 1
ATOM 916 C C . LEU A 1 116 ? -27.913 -5.995 36.600 1.00 92.31 116 LEU A C 1
ATOM 918 O O . LEU A 1 116 ? -28.773 -6.694 37.131 1.00 92.31 116 LEU A O 1
ATOM 922 N N . THR A 1 117 ? -26.708 -5.833 37.149 1.00 91.25 117 THR A N 1
ATOM 923 C CA . THR A 1 117 ? -26.292 -6.519 38.388 1.00 91.25 117 THR A CA 1
ATOM 924 C C . THR A 1 117 ? -26.387 -5.646 39.634 1.00 91.25 117 THR A C 1
ATOM 926 O O . THR A 1 117 ? -26.269 -6.156 40.747 1.00 91.25 117 THR A O 1
ATOM 929 N N . ASN A 1 118 ? -26.546 -4.330 39.461 1.00 92.19 118 ASN A N 1
ATOM 930 C CA . ASN A 1 118 ? -26.408 -3.313 40.505 1.00 92.19 118 ASN A CA 1
ATOM 931 C C . ASN A 1 118 ? -25.020 -3.310 41.201 1.00 92.19 118 ASN A C 1
ATOM 933 O O . ASN A 1 118 ? -24.827 -2.667 42.236 1.00 92.19 118 ASN A O 1
ATOM 937 N N . ILE A 1 119 ? -24.022 -4.007 40.639 1.00 92.50 119 ILE A N 1
ATOM 938 C CA . ILE A 1 119 ? -22.6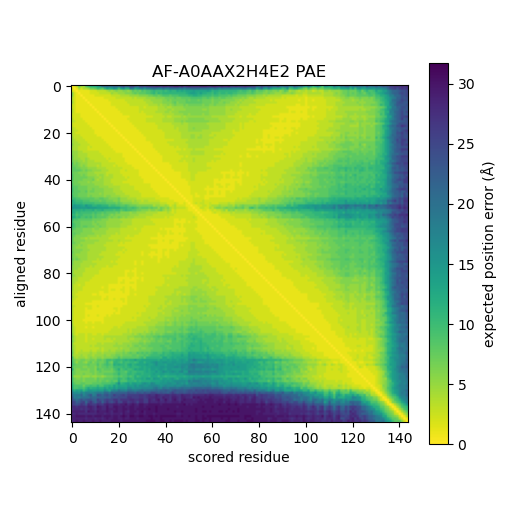38 -4.018 41.128 1.00 92.50 119 ILE A CA 1
ATOM 939 C C . ILE A 1 119 ? -21.903 -2.840 40.491 1.00 92.50 119 ILE A C 1
ATOM 941 O O . ILE A 1 119 ? -21.454 -2.920 39.354 1.00 92.50 119 ILE A O 1
ATOM 945 N N . ARG A 1 120 ? -21.745 -1.734 41.224 1.00 92.31 120 ARG A N 1
ATOM 946 C CA . ARG A 1 120 ? -21.099 -0.513 40.693 1.00 92.31 120 ARG A CA 1
ATOM 947 C C . ARG A 1 120 ? -19.576 -0.614 40.551 1.00 92.31 120 ARG A C 1
ATOM 949 O O . ARG A 1 120 ? -18.981 0.082 39.724 1.00 92.31 120 ARG A O 1
ATOM 956 N N . ASP A 1 121 ? -18.951 -1.461 41.363 1.00 92.94 121 ASP A N 1
ATOM 957 C CA . ASP A 1 121 ? -17.505 -1.686 41.389 1.00 92.94 121 ASP A CA 1
ATOM 958 C C . ASP A 1 121 ? -17.087 -2.618 40.240 1.00 92.94 121 ASP A C 1
ATOM 960 O O . ASP A 1 121 ? -17.499 -3.777 40.182 1.00 92.94 121 ASP A O 1
ATOM 964 N N . THR A 1 122 ? -16.255 -2.115 39.324 1.00 89.94 122 THR A N 1
ATOM 965 C CA . THR A 1 122 ? -15.817 -2.864 38.136 1.00 89.94 122 THR A CA 1
ATOM 966 C C . THR A 1 122 ? -14.994 -4.110 38.488 1.00 89.94 122 THR A C 1
ATOM 968 O O . THR A 1 122 ? -15.090 -5.117 37.788 1.00 89.94 122 THR A O 1
ATOM 971 N N . ALA A 1 123 ? -14.195 -4.083 39.560 1.00 91.19 123 ALA A N 1
ATOM 972 C CA . ALA A 1 123 ? -13.399 -5.237 39.974 1.00 91.19 123 ALA A CA 1
ATOM 973 C C . ALA A 1 123 ? -14.301 -6.337 40.546 1.00 91.19 123 ALA A C 1
ATOM 975 O O . ALA A 1 123 ? -14.183 -7.495 40.147 1.00 91.19 123 ALA A O 1
ATOM 976 N N . LYS A 1 124 ? -15.270 -5.968 41.395 1.00 92.00 124 LYS A N 1
ATOM 977 C CA . LYS A 1 124 ? -16.281 -6.911 41.902 1.00 92.00 124 LYS A CA 1
ATOM 978 C C . LYS A 1 124 ? -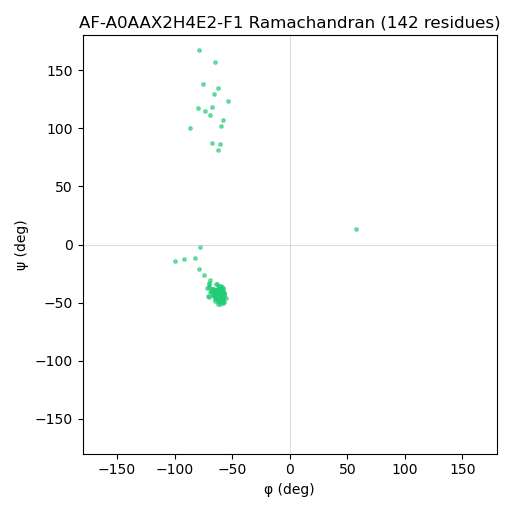17.136 -7.485 40.777 1.00 92.00 124 LYS A C 1
ATOM 980 O O . LYS A 1 124 ? -17.410 -8.680 40.777 1.00 92.00 124 LYS A O 1
ATOM 985 N N . LEU A 1 125 ? -17.513 -6.660 39.800 1.00 90.69 125 LEU A N 1
ATOM 986 C CA . LEU A 1 125 ? -18.252 -7.106 38.621 1.00 90.69 125 LEU A CA 1
ATOM 987 C C . LEU A 1 125 ? -17.438 -8.133 37.817 1.00 90.69 125 LEU A C 1
ATOM 989 O O . LEU A 1 125 ? -17.956 -9.188 37.460 1.00 90.69 125 LEU A O 1
ATOM 993 N N . LYS A 1 126 ? -16.143 -7.872 37.595 1.00 89.12 126 LYS A N 1
ATOM 994 C CA . LYS A 1 126 ? -15.235 -8.794 36.896 1.00 89.12 126 LYS A CA 1
ATOM 995 C C . LYS A 1 126 ? -15.096 -10.138 37.619 1.00 89.12 126 LYS A C 1
ATOM 997 O O . LYS A 1 126 ? -15.145 -11.181 36.970 1.00 89.12 126 LYS A O 1
ATOM 1002 N N . GLU A 1 127 ? -14.949 -10.134 38.941 1.00 89.31 127 GLU A N 1
ATOM 1003 C CA . GLU A 1 127 ? -14.884 -11.368 39.739 1.00 89.31 127 GLU A CA 1
ATOM 1004 C C . GLU A 1 127 ? -16.220 -12.134 39.737 1.00 89.31 127 GLU A C 1
ATOM 1006 O O . GLU A 1 127 ? -16.236 -13.360 39.592 1.00 89.31 127 GLU A O 1
ATOM 1011 N N . ALA A 1 128 ? -17.355 -11.428 39.788 1.00 86.75 128 ALA A N 1
ATOM 1012 C CA . ALA A 1 128 ? -18.681 -12.041 39.673 1.00 86.75 128 ALA A CA 1
ATOM 1013 C C . ALA A 1 128 ? -18.883 -12.745 38.316 1.00 86.75 128 ALA A C 1
ATOM 1015 O O . ALA A 1 128 ? -19.489 -13.813 38.249 1.00 86.75 128 ALA A O 1
ATOM 1016 N N . PHE A 1 129 ? -18.332 -12.194 37.234 1.00 84.44 129 PHE A N 1
ATOM 1017 C CA . PHE A 1 129 ? -18.339 -12.853 35.927 1.00 84.44 129 PHE A CA 1
ATOM 1018 C C . PHE A 1 129 ? -17.423 -14.073 35.860 1.00 84.44 129 PHE A C 1
ATOM 1020 O O . PHE A 1 129 ? -17.838 -15.120 35.365 1.00 84.44 129 PHE A O 1
ATOM 1027 N N . LYS A 1 130 ? -16.192 -13.972 36.377 1.00 83.75 130 LYS A N 1
ATOM 1028 C CA . LYS A 1 130 ? -15.247 -15.101 36.397 1.00 83.75 130 LYS A CA 1
ATOM 1029 C C . LYS A 1 130 ? -15.798 -16.305 37.156 1.00 83.75 130 LYS A C 1
ATOM 1031 O O . LYS A 1 130 ? -15.661 -17.429 36.691 1.00 83.75 130 LYS A O 1
ATOM 1036 N N . THR A 1 131 ? -16.435 -16.068 38.300 1.00 78.06 131 THR A N 1
ATOM 1037 C CA . THR A 1 131 ? -17.010 -17.129 39.142 1.00 78.06 131 THR A CA 1
ATOM 1038 C C . THR A 1 131 ? -18.223 -17.806 38.499 1.00 78.06 131 THR A C 1
ATOM 1040 O O . THR A 1 131 ? -18.412 -19.001 38.695 1.00 78.06 131 THR A O 1
ATOM 1043 N N . LYS A 1 132 ? -19.006 -17.094 37.674 1.00 70.12 132 LYS A N 1
ATOM 1044 C CA . LYS A 1 132 ? -20.115 -17.679 36.893 1.00 70.12 132 LYS A CA 1
ATOM 1045 C C . LYS A 1 132 ? -19.681 -18.421 35.622 1.00 70.12 132 LYS A C 1
ATOM 1047 O O . LYS A 1 132 ? -20.455 -19.225 35.115 1.00 70.12 132 LYS A O 1
ATOM 1052 N N . LEU A 1 133 ? -18.488 -18.139 35.097 1.00 61.50 133 LEU A N 1
ATOM 1053 C CA . LEU A 1 133 ? -17.931 -18.783 33.898 1.00 61.50 133 LEU A CA 1
ATOM 1054 C C . LEU A 1 133 ? -17.073 -20.016 34.209 1.00 61.50 133 LEU A C 1
ATOM 1056 O O . LEU A 1 133 ? -16.740 -20.768 33.294 1.00 61.50 133 LEU A O 1
ATOM 1060 N N . GLN A 1 134 ? -16.706 -20.242 35.473 1.00 56.78 134 GLN A N 1
ATOM 1061 C CA . GLN A 1 134 ? -16.120 -21.519 35.864 1.00 56.78 134 GLN A CA 1
ATOM 1062 C C . GLN A 1 134 ? -17.188 -22.608 35.704 1.00 56.78 134 GLN A C 1
ATOM 1064 O O . GLN A 1 134 ? -18.300 -22.418 36.207 1.00 56.78 134 GLN A O 1
ATOM 1069 N N . PRO A 1 135 ? -16.894 -23.734 35.018 1.00 56.59 135 PRO A N 1
ATOM 1070 C CA . PRO A 1 135 ? -17.803 -24.866 35.030 1.00 56.59 135 PRO A CA 1
ATOM 1071 C C . PRO A 1 135 ? -18.069 -25.194 36.493 1.00 56.59 135 PRO A C 1
ATOM 1073 O O . PRO A 1 135 ? -17.135 -25.399 37.272 1.00 56.59 135 PRO A O 1
ATOM 1076 N N . GLN A 1 136 ? -19.343 -25.186 36.879 1.00 55.91 136 GLN A N 1
ATOM 1077 C CA . GLN A 1 136 ? -19.722 -25.788 38.141 1.00 55.91 136 GLN A CA 1
ATOM 1078 C C . GLN A 1 136 ? -19.300 -27.249 38.026 1.00 55.91 136 GLN A C 1
ATOM 1080 O O . GLN A 1 136 ? -19.949 -28.031 37.332 1.00 55.91 136 GLN A O 1
ATOM 1085 N N . ASN A 1 137 ? -18.169 -27.603 38.643 1.00 50.56 137 ASN A N 1
ATOM 1086 C CA . ASN A 1 137 ? -17.834 -28.984 38.939 1.00 50.56 137 ASN A CA 1
ATOM 1087 C C . ASN A 1 137 ? -18.919 -29.465 39.898 1.00 50.56 137 ASN A C 1
ATOM 1089 O O . ASN A 1 137 ? -18.764 -29.429 41.118 1.00 50.56 137 ASN A O 1
ATOM 1093 N N . ASN A 1 138 ? -20.059 -29.847 39.329 1.00 49.16 138 ASN A N 1
ATOM 1094 C CA . ASN A 1 138 ? -21.103 -30.560 40.021 1.00 49.16 138 ASN A CA 1
ATOM 1095 C C . ASN A 1 138 ? -20.514 -31.934 40.325 1.00 49.16 138 ASN A C 1
ATOM 1097 O O . ASN A 1 138 ? -20.637 -32.870 39.538 1.00 49.16 138 ASN A O 1
ATOM 1101 N N . ASN A 1 139 ? -19.828 -32.029 41.465 1.00 46.91 139 ASN A N 1
ATOM 1102 C CA . ASN A 1 139 ? -19.608 -33.285 42.158 1.00 46.91 139 ASN A CA 1
ATOM 1103 C C . ASN A 1 139 ? -20.993 -33.830 42.514 1.00 46.91 139 ASN A C 1
ATOM 1105 O O . ASN A 1 139 ? -21.523 -33.567 43.591 1.00 46.91 139 ASN A O 1
ATOM 1109 N N . TYR A 1 140 ? -21.602 -34.557 41.582 1.00 44.31 140 TYR A N 1
ATOM 1110 C CA . TYR A 1 140 ? -22.667 -35.482 41.914 1.00 44.31 140 TYR A CA 1
ATOM 1111 C C . TYR A 1 140 ? -22.027 -36.606 42.733 1.00 44.31 140 TYR A C 1
ATOM 1113 O O . TYR A 1 140 ? -21.134 -37.287 42.222 1.00 44.31 140 TYR A O 1
ATOM 1121 N N . PRO A 1 141 ? -22.426 -36.817 43.998 1.00 53.88 141 PRO A N 1
ATOM 1122 C CA . PRO A 1 141 ? -22.017 -38.013 44.703 1.00 53.88 141 PRO A CA 1
ATOM 1123 C C . PRO A 1 141 ? -22.741 -39.179 44.030 1.00 53.88 141 PRO A C 1
ATOM 1125 O O . PRO A 1 141 ? -23.966 -39.280 44.099 1.00 53.88 141 PRO A O 1
ATOM 1128 N N . HIS A 1 142 ? -21.990 -40.036 43.336 1.00 50.84 142 HIS A N 1
ATOM 1129 C CA . HIS A 1 142 ? -22.490 -41.344 42.936 1.00 50.84 142 HIS A CA 1
ATOM 1130 C C . HIS A 1 142 ? -22.895 -42.084 44.214 1.00 50.84 142 HIS A C 1
ATOM 1132 O O . HIS A 1 142 ? -22.045 -42.440 45.032 1.00 50.84 142 HIS A O 1
ATOM 1138 N N . GLN A 1 143 ? -24.206 -42.220 44.417 1.00 43.50 143 GLN A N 1
ATOM 1139 C CA . GLN A 1 143 ? -24.749 -43.130 45.413 1.00 43.50 143 GLN A CA 1
ATOM 1140 C C . GLN A 1 143 ? -24.347 -44.556 45.024 1.00 43.50 143 GLN A C 1
ATOM 1142 O O . GLN A 1 143 ? -24.364 -44.909 43.843 1.00 43.50 143 GLN A O 1
ATOM 1147 N N . GLN A 1 144 ? -23.894 -45.270 46.052 1.00 48.53 144 GLN A N 1
ATOM 1148 C CA . GLN A 1 144 ? -23.326 -46.616 46.046 1.00 48.53 144 GLN A CA 1
ATOM 1149 C C . GLN A 1 144 ? -24.280 -47.672 45.492 1.00 48.53 144 GLN A C 1
ATOM 1151 O O . GLN A 1 144 ? -25.508 -47.509 45.674 1.00 48.53 144 GLN A O 1
#

Organism: NCBI:txid86185

Nearest PDB structures (foldseek):
  5wkq-assembly1_A  TM=8.455E-01  e=9.106E-01  Shigella flexneri
  3vkh-assembly2_B  TM=5.022E-01  e=2.885E-01  Dictyostelium discoideum
  9cpb-assembly1_5S  TM=7.268E-01  e=7.209E+00  Bos taurus

Foldseek 3Di:
DDLVVVLVVLVVVLVVLVVVLVVLVVVLVVLVVVLVVLVVQLVVLVVLCPDPPHDPVSNVVSVVSNVVSVVVNVVSVVVSVVSVVVSVVSVVVSVVSVVVNVVSVVVVVLVVQCVVPVPPDSVVSVVVVVVVPPPPPPPPPPDD

Secondary structure (DSSP, 8-state):
--HHHHHHHHHHHHHHHHHHHHHHHHHHHHHHHHHHHHHHHHHHHHHHHH-TTS-HHHHHHHHHHHHHHHHHHHHHHHHHHHHHHHHHHHHHHHHHHHHHHHHHHHHHHHHHHHHHH----HHHHHHHHHHHHS----------

Sequence (144 aa):
MNISEKITDLKVKIKTKQAAFDRLASEIKKFEDQENTIRSKRDKASEILNKVSASDSAKSTARKTYNDLTKSIEKNEASKKSKLDARSKISSEIAELEYSILVIEALDFVEEMKNLTNIRDTAKLKEAFKTKLQPQNNNYPHQQ

pLDDT: mean 91.58, std 13.12, range [43.5, 98.56]

Solvent-accessible surface area (backbone atoms only — not comparable to full-atom values): 7882 Å² total; per-residue (Å²): 134,56,71,69,56,53,47,49,54,47,51,51,51,42,52,54,48,49,54,52,40,54,49,45,54,55,54,43,50,53,45,54,56,50,40,55,55,42,49,56,56,27,50,56,23,48,52,46,55,71,37,83,89,49,50,71,68,58,30,51,52,22,50,52,51,28,51,56,38,50,55,51,42,56,54,43,51,55,54,40,49,57,45,50,54,54,36,51,53,48,52,52,55,40,53,53,48,53,50,51,41,55,52,51,53,51,52,52,52,52,52,52,50,26,67,76,67,68,42,81,51,66,67,60,43,51,51,57,51,54,65,70,67,47,79,78,82,74,78,70,80,80,79,130

Mean predicted aligned error: 7.75 Å

Radius of gyration: 31.38 Å; Cα contacts (8 Å, |Δi|>4): 72; chains: 1; bounding box: 61×58×79 Å